Protein AF-A0A7Z1A3C2-F1 (afdb_monomer_lite)

Structure (mmCIF, N/CA/C/O backbone):
data_AF-A0A7Z1A3C2-F1
#
_entry.id   AF-A0A7Z1A3C2-F1
#
loop_
_atom_site.group_PDB
_atom_site.id
_atom_site.type_symbol
_atom_site.label_atom_id
_atom_site.label_alt_id
_atom_site.label_comp_id
_atom_site.label_asym_id
_atom_site.label_entity_id
_atom_site.label_seq_id
_atom_site.pdbx_PDB_ins_code
_atom_site.Cartn_x
_atom_site.Cartn_y
_atom_site.Cartn_z
_atom_site.occupancy
_atom_site.B_iso_or_equiv
_atom_site.auth_seq_id
_atom_site.auth_comp_id
_atom_site.auth_asym_id
_atom_site.auth_atom_id
_atom_site.pdbx_PDB_model_num
ATOM 1 N N . MET A 1 1 ? 10.700 -5.243 7.197 1.00 56.16 1 MET A N 1
ATOM 2 C CA . MET A 1 1 ? 11.178 -3.917 6.742 1.00 56.16 1 MET A CA 1
ATOM 3 C C . MET A 1 1 ? 10.040 -3.035 6.215 1.00 56.16 1 MET A C 1
ATOM 5 O O . MET A 1 1 ? 10.045 -1.879 6.585 1.00 56.16 1 MET A O 1
ATOM 9 N N . LEU A 1 2 ? 9.021 -3.537 5.490 1.00 57.31 2 LEU A N 1
ATOM 10 C CA . LEU A 1 2 ? 7.812 -2.742 5.148 1.00 57.31 2 LEU A CA 1
ATOM 11 C C . LEU A 1 2 ? 6.864 -2.489 6.338 1.00 57.31 2 LEU A C 1
ATOM 13 O O . LEU A 1 2 ? 6.354 -1.388 6.506 1.00 57.31 2 LEU A O 1
ATOM 17 N N . SER A 1 3 ? 6.674 -3.485 7.209 1.00 59.59 3 SER A N 1
ATOM 18 C CA . SER A 1 3 ? 5.815 -3.375 8.402 1.00 59.59 3 SER A CA 1
ATOM 19 C C . SER A 1 3 ? 6.269 -2.306 9.403 1.00 59.59 3 SER A C 1
ATOM 21 O O . SER A 1 3 ? 5.444 -1.733 10.104 1.00 59.59 3 SER A O 1
ATOM 23 N N . ALA A 1 4 ? 7.569 -2.000 9.454 1.00 63.47 4 ALA A N 1
ATOM 24 C CA . ALA A 1 4 ? 8.106 -0.947 10.316 1.00 63.47 4 ALA A CA 1
ATOM 25 C C . ALA A 1 4 ? 7.730 0.465 9.827 1.00 63.47 4 ALA A C 1
ATOM 27 O O . ALA A 1 4 ? 7.678 1.397 10.622 1.00 63.47 4 A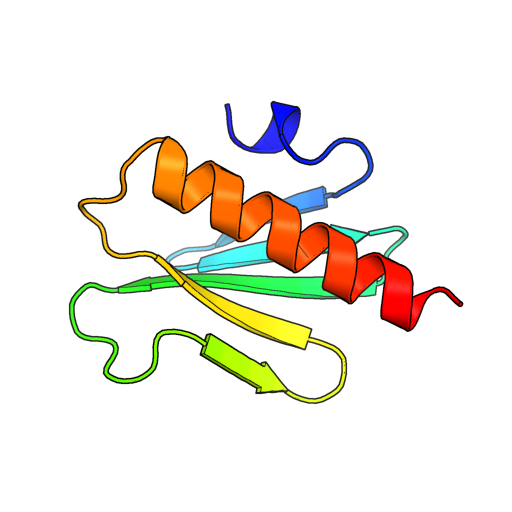LA A O 1
ATOM 28 N N . SER A 1 5 ? 7.455 0.621 8.529 1.00 68.88 5 SER A N 1
ATOM 29 C CA . SER A 1 5 ? 7.159 1.908 7.890 1.00 68.88 5 SER A CA 1
ATOM 30 C C . SER A 1 5 ? 5.669 2.278 7.930 1.00 68.88 5 SER A C 1
ATOM 32 O O . SER A 1 5 ? 5.320 3.441 7.732 1.00 68.88 5 SER A O 1
ATOM 34 N N . LEU A 1 6 ? 4.787 1.318 8.231 1.00 78.94 6 LEU A N 1
ATOM 35 C CA . LEU A 1 6 ? 3.341 1.517 8.382 1.00 78.94 6 LEU A CA 1
ATOM 36 C C . LEU A 1 6 ? 2.827 0.948 9.720 1.00 78.94 6 LEU A C 1
ATOM 38 O O . LEU A 1 6 ? 2.073 -0.026 9.734 1.00 78.94 6 LEU A O 1
ATOM 42 N N . PRO A 1 7 ? 3.201 1.538 10.871 1.00 84.56 7 PRO A N 1
ATOM 43 C CA . PRO A 1 7 ? 2.630 1.134 12.153 1.00 84.56 7 PRO A CA 1
ATOM 44 C C . PRO A 1 7 ? 1.109 1.341 12.164 1.00 84.56 7 PRO A C 1
ATOM 46 O O . PRO A 1 7 ? 0.620 2.385 11.731 1.00 84.56 7 PRO A O 1
ATOM 49 N N . GLY A 1 8 ? 0.376 0.352 12.680 1.00 88.94 8 GLY A N 1
ATOM 50 C CA . GLY A 1 8 ? -1.091 0.360 12.730 1.00 88.94 8 GLY A CA 1
ATOM 51 C C . GLY A 1 8 ? -1.782 -0.113 11.447 1.00 88.94 8 GLY A C 1
ATOM 52 O O . GLY A 1 8 ? -3.010 -0.091 11.393 1.00 88.94 8 GLY A O 1
ATOM 53 N N . PHE A 1 9 ? -1.017 -0.542 10.441 1.00 92.38 9 PHE A N 1
ATOM 54 C CA . PHE A 1 9 ? -1.540 -1.171 9.234 1.00 92.38 9 PHE A CA 1
ATOM 55 C C . PHE A 1 9 ? -1.230 -2.666 9.234 1.00 92.38 9 PHE A C 1
ATOM 57 O O . PHE A 1 9 ? -0.131 -3.089 9.600 1.00 92.38 9 PHE A O 1
ATOM 64 N N . ASP A 1 10 ? -2.181 -3.444 8.735 1.00 93.12 10 ASP A N 1
ATOM 65 C CA . ASP A 1 10 ? -1.994 -4.850 8.420 1.00 93.12 10 ASP A CA 1
ATOM 66 C C . ASP A 1 10 ? -1.541 -4.977 6.968 1.00 93.12 10 ASP A C 1
ATOM 68 O O . ASP A 1 10 ? -2.178 -4.450 6.054 1.00 93.12 10 ASP A O 1
ATOM 72 N N . ILE A 1 11 ? -0.433 -5.689 6.754 1.00 92.38 11 ILE A N 1
ATOM 73 C CA . ILE A 1 11 ? 0.123 -5.946 5.424 1.00 92.38 11 ILE A CA 1
ATOM 74 C C . ILE A 1 11 ? 0.057 -7.446 5.165 1.00 92.38 11 ILE A C 1
ATOM 76 O O . ILE A 1 11 ? 0.773 -8.225 5.795 1.00 92.38 11 ILE A O 1
ATOM 80 N N . VAL A 1 12 ? -0.778 -7.851 4.211 1.00 93.06 12 VAL A N 1
ATOM 81 C CA . VAL A 1 12 ? -0.954 -9.257 3.839 1.00 93.06 12 VAL A CA 1
ATOM 82 C C . VAL A 1 12 ? -0.376 -9.490 2.445 1.00 93.06 12 VAL A C 1
ATOM 84 O O . VAL A 1 12 ? -0.954 -9.020 1.459 1.00 93.06 12 VAL A O 1
ATOM 87 N N . PRO A 1 13 ? 0.739 -10.230 2.318 1.00 91.25 13 PRO A N 1
ATOM 88 C CA . PRO A 1 13 ? 1.261 -10.600 1.014 1.00 91.25 13 PRO A CA 1
ATOM 89 C C . PRO A 1 13 ? 0.346 -11.621 0.324 1.00 91.25 13 PRO A C 1
ATOM 91 O O . PRO A 1 13 ? -0.143 -12.573 0.938 1.00 91.25 13 PRO A O 1
ATOM 94 N N . LYS A 1 14 ? 0.136 -11.424 -0.975 1.00 90.69 14 LYS A N 1
ATOM 95 C CA . LYS A 1 14 ? -0.506 -12.350 -1.916 1.00 90.69 14 LYS A CA 1
ATOM 96 C C . LYS A 1 14 ? 0.458 -12.628 -3.071 1.00 90.69 14 LYS A C 1
ATOM 98 O O . LYS A 1 14 ? 1.530 -12.036 -3.148 1.00 90.69 14 LYS A O 1
ATOM 103 N N . SER A 1 15 ? 0.086 -13.534 -3.974 1.00 83.88 15 SER A N 1
ATOM 104 C CA . SER A 1 15 ? 0.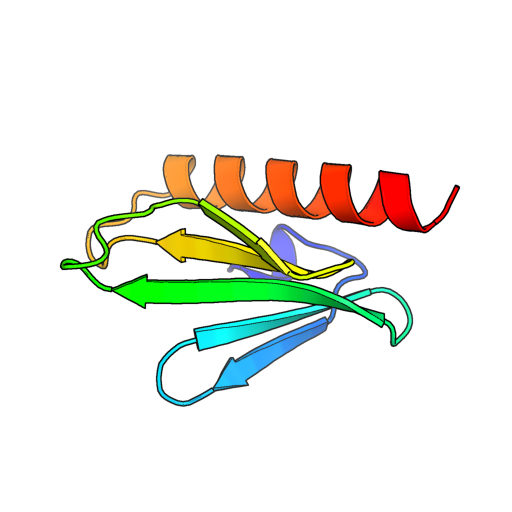984 -14.054 -5.017 1.00 83.88 15 SER A CA 1
ATOM 105 C C . SER A 1 15 ? 1.640 -12.980 -5.898 1.00 83.88 15 SER A C 1
ATOM 107 O O . SER A 1 15 ? 2.771 -13.175 -6.322 1.00 83.88 15 SER A O 1
ATOM 109 N N . ASN A 1 16 ? 0.965 -11.858 -6.166 1.00 84.12 16 ASN A N 1
ATOM 110 C CA . ASN A 1 16 ? 1.472 -10.775 -7.024 1.00 84.12 16 ASN A CA 1
ATOM 111 C C . ASN A 1 16 ? 1.197 -9.360 -6.481 1.00 84.12 16 ASN A C 1
ATOM 113 O O . ASN A 1 16 ? 1.383 -8.373 -7.194 1.00 84.12 16 ASN A O 1
ATOM 117 N N . HIS A 1 17 ? 0.712 -9.246 -5.244 1.00 90.62 17 HIS A N 1
ATOM 118 C CA . HIS A 1 17 ? 0.383 -7.960 -4.640 1.00 90.62 17 HIS A CA 1
ATOM 119 C C . HIS A 1 17 ? 0.403 -8.020 -3.112 1.00 90.62 17 HIS A C 1
ATOM 121 O O . HIS A 1 17 ? 0.347 -9.092 -2.512 1.00 90.62 17 HIS A O 1
ATOM 127 N N . LEU A 1 18 ? 0.452 -6.853 -2.481 1.00 92.81 18 LEU A N 1
ATOM 128 C CA . LEU A 1 18 ? 0.284 -6.666 -1.048 1.00 92.81 18 LEU A CA 1
ATOM 129 C C . LEU A 1 18 ? -1.076 -6.026 -0.799 1.00 92.81 18 LEU A C 1
ATOM 131 O O . LEU A 1 18 ? -1.396 -5.005 -1.407 1.00 92.81 18 LEU A O 1
ATOM 135 N N . LEU A 1 19 ? -1.862 -6.616 0.094 1.00 94.88 19 LEU A N 1
ATOM 136 C CA . LEU A 1 19 ? -3.068 -5.989 0.622 1.00 94.88 19 LEU A CA 1
ATOM 137 C C . LEU A 1 19 ? -2.692 -5.191 1.860 1.00 94.88 19 LEU A C 1
ATOM 139 O O . LEU A 1 19 ? -1.982 -5.707 2.726 1.00 94.88 19 LEU A O 1
ATOM 143 N N . ILE A 1 20 ? -3.162 -3.951 1.927 1.00 95.06 20 ILE A N 1
ATOM 144 C CA . ILE A 1 20 ? -2.902 -3.059 3.048 1.00 95.06 20 ILE A CA 1
ATOM 145 C C . ILE A 1 20 ? -4.228 -2.600 3.627 1.00 95.06 20 ILE A C 1
ATOM 147 O O . ILE A 1 20 ? -5.056 -1.996 2.937 1.00 95.06 20 ILE A O 1
ATOM 151 N N . SER A 1 21 ? -4.392 -2.883 4.913 1.00 95.38 21 SER A N 1
ATOM 152 C CA . SER A 1 21 ? -5.591 -2.570 5.674 1.00 95.38 21 SER A CA 1
ATOM 153 C C . SER A 1 21 ? -5.247 -1.772 6.924 1.00 95.38 21 SER A C 1
ATOM 155 O O . SER A 1 21 ? -4.145 -1.877 7.456 1.00 95.38 21 SER A O 1
ATOM 157 N N . ARG A 1 22 ? -6.201 -0.987 7.418 1.00 93.81 22 ARG A N 1
ATOM 158 C CA . ARG A 1 22 ? -6.107 -0.272 8.694 1.00 93.81 22 ARG A CA 1
ATOM 159 C C . ARG A 1 22 ? -7.448 -0.376 9.407 1.00 93.81 22 ARG A C 1
ATOM 161 O O . ARG A 1 22 ? -8.481 -0.120 8.799 1.00 93.81 22 ARG A O 1
ATOM 168 N N . GLN A 1 23 ? -7.431 -0.780 10.680 1.00 91.75 23 GLN A N 1
ATOM 169 C CA . GLN A 1 23 ? -8.644 -0.986 11.492 1.00 91.75 23 GLN A CA 1
ATOM 170 C C . GLN A 1 23 ? -9.700 -1.890 10.814 1.00 91.75 23 GLN A C 1
ATOM 172 O O . GLN A 1 23 ? -10.898 -1.665 10.936 1.00 91.75 23 GLN A O 1
ATOM 177 N N . GLY A 1 24 ? -9.259 -2.912 10.071 1.00 90.44 24 GLY A N 1
ATOM 178 C CA . GLY A 1 24 ? -10.146 -3.840 9.358 1.00 90.44 24 GLY A CA 1
ATOM 179 C C . GLY A 1 24 ? -10.614 -3.376 7.973 1.00 90.44 24 GLY A C 1
ATOM 180 O O . GLY A 1 24 ? -11.113 -4.202 7.212 1.00 90.44 24 GLY A O 1
ATOM 181 N N . A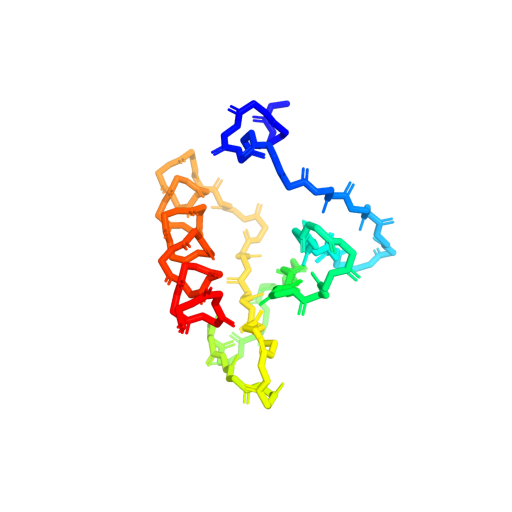SN A 1 25 ? -10.385 -2.114 7.598 1.00 92.44 25 ASN A N 1
ATOM 182 C CA . ASN A 1 25 ? -10.730 -1.590 6.277 1.00 92.44 25 ASN A CA 1
ATOM 183 C C . ASN A 1 25 ? -9.547 -1.715 5.321 1.00 92.44 25 ASN A C 1
ATOM 185 O O . ASN A 1 25 ? -8.429 -1.319 5.654 1.00 92.44 25 ASN A O 1
ATOM 189 N N . GLN A 1 26 ? -9.786 -2.247 4.125 1.00 95.62 26 GLN A N 1
ATOM 190 C CA . GLN A 1 26 ? -8.777 -2.271 3.075 1.00 95.62 26 GLN A CA 1
ATOM 191 C C . GLN A 1 26 ? -8.632 -0.870 2.479 1.00 95.62 26 GLN A C 1
ATOM 193 O O . GLN A 1 26 ? -9.602 -0.312 1.981 1.00 95.62 26 GLN A O 1
ATOM 198 N N . VAL A 1 27 ? -7.416 -0.328 2.511 1.00 96.38 27 VAL A N 1
ATOM 199 C CA . VAL A 1 27 ? -7.134 1.053 2.083 1.00 96.38 27 VAL A CA 1
ATOM 200 C C . VAL A 1 27 ? -6.201 1.112 0.883 1.00 96.38 27 VAL A C 1
ATOM 202 O O . VAL A 1 27 ? -6.248 2.073 0.119 1.00 96.38 27 VAL A O 1
ATOM 205 N N . ALA A 1 28 ? -5.367 0.086 0.672 1.00 96.44 28 ALA A N 1
ATOM 206 C CA . ALA A 1 28 ? -4.504 0.037 -0.498 1.00 96.44 28 ALA A CA 1
ATOM 207 C C . ALA A 1 28 ? -4.178 -1.382 -0.984 1.00 96.44 28 ALA A C 1
ATOM 209 O O . ALA A 1 28 ? -4.233 -2.363 -0.239 1.00 96.44 28 ALA A O 1
ATOM 210 N N . ILE A 1 29 ? -3.802 -1.471 -2.259 1.00 95.19 29 ILE A N 1
ATOM 211 C CA . ILE A 1 29 ? -3.199 -2.646 -2.889 1.00 95.19 29 ILE A CA 1
ATOM 212 C C . ILE A 1 29 ? -1.904 -2.203 -3.557 1.00 95.19 29 ILE A C 1
ATOM 214 O O . ILE A 1 29 ? -1.923 -1.287 -4.374 1.00 95.19 29 ILE A O 1
ATOM 218 N N . ILE A 1 30 ? -0.795 -2.880 -3.265 1.00 93.62 30 ILE A N 1
ATOM 219 C CA . ILE A 1 30 ? 0.476 -2.663 -3.964 1.00 93.62 30 ILE A CA 1
ATOM 220 C C . ILE A 1 30 ? 0.722 -3.835 -4.898 1.00 93.62 30 ILE A C 1
ATOM 222 O O . ILE A 1 30 ? 0.910 -4.955 -4.441 1.00 93.62 30 ILE A O 1
ATOM 226 N N . THR A 1 31 ? 0.754 -3.582 -6.195 1.00 91.94 31 THR A N 1
ATOM 227 C CA . THR A 1 31 ? 1.194 -4.547 -7.209 1.00 91.94 31 THR A CA 1
ATOM 228 C C . THR A 1 31 ? 2.690 -4.396 -7.467 1.00 91.94 31 THR A C 1
ATOM 230 O O . THR A 1 31 ? 3.228 -3.297 -7.340 1.00 91.94 31 THR A O 1
ATOM 233 N N . LEU A 1 32 ? 3.366 -5.503 -7.775 1.00 87.94 32 LEU A N 1
ATOM 234 C CA . LEU A 1 32 ? 4.770 -5.516 -8.189 1.00 87.94 32 LEU A CA 1
ATOM 235 C C . LEU A 1 32 ? 4.835 -5.896 -9.670 1.00 87.94 32 LEU A C 1
ATOM 237 O O . LEU A 1 32 ? 4.893 -7.082 -9.994 1.00 87.94 32 LEU A O 1
ATOM 241 N N . ASP A 1 33 ? 4.765 -4.905 -10.556 1.00 85.38 33 ASP A N 1
ATOM 242 C CA . ASP A 1 33 ? 4.731 -5.114 -12.005 1.00 85.38 33 ASP A CA 1
ATOM 243 C C . ASP A 1 33 ? 5.611 -4.092 -12.747 1.00 85.38 33 ASP A C 1
ATOM 245 O O . ASP A 1 33 ? 5.488 -2.877 -12.589 1.00 85.38 33 ASP A O 1
ATOM 249 N N . ASP A 1 34 ? 6.514 -4.585 -13.592 1.00 82.50 34 ASP A N 1
ATOM 250 C CA . ASP A 1 34 ? 7.401 -3.751 -14.409 1.00 82.50 34 ASP A CA 1
ATOM 251 C C . ASP A 1 34 ? 6.738 -3.215 -15.677 1.00 82.50 34 ASP A C 1
ATOM 253 O O . ASP A 1 34 ? 7.266 -2.294 -16.297 1.00 82.50 34 ASP A O 1
ATOM 257 N N . GLN A 1 35 ? 5.611 -3.806 -16.073 1.00 82.00 35 GLN A N 1
ATOM 258 C CA . GLN A 1 35 ? 4.890 -3.504 -17.308 1.00 82.00 35 GLN A CA 1
ATOM 259 C C . GLN A 1 35 ? 3.645 -2.644 -17.069 1.00 82.00 35 GLN A C 1
ATOM 261 O O . GLN A 1 35 ? 2.947 -2.288 -18.021 1.00 82.00 35 GLN A O 1
ATOM 266 N N . ALA A 1 36 ? 3.345 -2.297 -15.816 1.00 77.19 36 ALA A N 1
ATOM 267 C CA . ALA A 1 36 ? 2.171 -1.499 -15.508 1.00 77.19 36 ALA A CA 1
ATOM 268 C C . ALA A 1 36 ? 2.295 -0.088 -16.103 1.00 77.19 36 ALA A C 1
ATOM 270 O O . ALA A 1 36 ? 3.129 0.723 -15.702 1.00 77.19 36 ALA A O 1
ATOM 271 N N . VAL A 1 37 ? 1.400 0.209 -17.044 1.00 68.19 37 VAL A N 1
ATOM 272 C CA . VAL A 1 37 ? 1.296 1.510 -17.724 1.00 68.19 37 VAL A CA 1
ATOM 273 C C . VAL A 1 37 ? 0.757 2.598 -16.785 1.00 68.19 37 VAL A C 1
ATOM 275 O O . VAL A 1 37 ? 1.035 3.779 -16.971 1.00 68.19 37 VAL A O 1
ATOM 278 N N . MET A 1 38 ? 0.001 2.207 -15.754 1.00 68.38 38 MET A N 1
ATOM 279 C CA . MET A 1 38 ? -0.544 3.109 -14.739 1.00 68.38 38 MET A CA 1
ATOM 280 C C . MET A 1 38 ? 0.084 2.816 -13.378 1.00 68.38 38 MET A C 1
ATOM 282 O O . MET A 1 38 ? -0.129 1.746 -12.811 1.00 68.38 38 MET A O 1
ATOM 286 N N . ALA A 1 39 ? 0.837 3.785 -12.855 1.00 76.19 39 ALA A N 1
ATOM 287 C CA . ALA A 1 39 ? 1.506 3.680 -11.558 1.00 76.19 39 ALA A CA 1
ATOM 288 C C . ALA A 1 39 ? 0.532 3.756 -10.368 1.00 76.19 39 ALA A C 1
ATOM 290 O O . ALA A 1 39 ? 0.833 3.256 -9.287 1.00 76.19 39 ALA A O 1
ATOM 291 N N . GLU A 1 40 ? -0.634 4.372 -10.565 1.00 89.75 40 GLU A N 1
ATOM 292 C CA . GLU A 1 40 ? -1.605 4.638 -9.512 1.00 89.75 40 GLU A CA 1
ATOM 293 C C . GLU A 1 40 ? -3.018 4.747 -10.071 1.00 89.75 40 GLU A C 1
ATOM 295 O O . GLU A 1 40 ? -3.241 5.343 -11.127 1.00 89.75 40 GLU A O 1
ATOM 300 N N . ARG A 1 41 ? -3.976 4.174 -9.346 1.00 91.31 41 ARG A N 1
ATOM 301 C CA . ARG A 1 41 ? -5.408 4.300 -9.619 1.00 91.31 41 ARG A CA 1
ATOM 302 C C . ARG A 1 41 ? -6.202 4.145 -8.327 1.00 91.31 41 ARG A C 1
ATOM 304 O O . ARG A 1 41 ? -5.761 3.465 -7.407 1.00 91.31 41 ARG A O 1
ATOM 311 N N . GLN A 1 42 ? -7.404 4.700 -8.292 1.00 91.88 42 GLN A N 1
ATOM 312 C CA . GLN A 1 42 ? -8.318 4.566 -7.161 1.00 91.88 42 GLN A CA 1
ATOM 313 C C . GLN A 1 42 ? -9.534 3.721 -7.558 1.00 91.88 42 GLN A C 1
ATOM 315 O O . GLN A 1 42 ? -10.099 3.909 -8.636 1.00 91.88 42 GLN A O 1
ATOM 320 N N . LEU A 1 43 ? -9.918 2.774 -6.701 1.00 90.12 43 LEU A N 1
ATOM 321 C CA . LEU A 1 43 ? -11.106 1.934 -6.854 1.00 90.12 43 LEU A CA 1
ATOM 322 C C . LEU A 1 43 ? -11.980 2.084 -5.605 1.00 90.12 43 LEU A C 1
ATOM 324 O O . LEU A 1 43 ? -11.776 1.387 -4.612 1.00 90.12 43 LEU A O 1
ATOM 328 N N . GLY A 1 44 ? -12.932 3.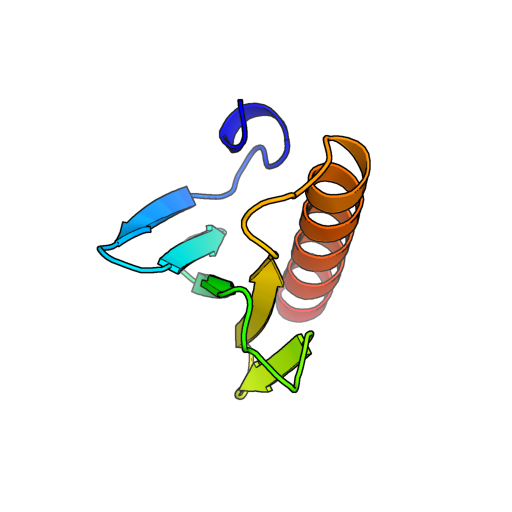019 -5.654 1.00 91.69 44 GLY A N 1
ATOM 329 C CA . GLY A 1 44 ? -13.683 3.431 -4.465 1.00 91.69 44 GLY A CA 1
ATOM 330 C C . GLY A 1 44 ? -12.730 3.965 -3.395 1.00 91.69 44 GLY A C 1
ATOM 331 O O . GLY A 1 44 ? -11.927 4.856 -3.669 1.00 91.69 44 GLY A O 1
ATOM 332 N N . ASP A 1 45 ? -12.757 3.351 -2.217 1.00 92.94 45 ASP A N 1
ATOM 333 C CA . ASP A 1 45 ? -11.903 3.721 -1.083 1.00 92.94 45 ASP A CA 1
ATOM 334 C C . ASP A 1 45 ? -10.539 3.009 -1.099 1.00 92.94 45 ASP A C 1
ATOM 336 O O . ASP A 1 45 ? -9.726 3.174 -0.196 1.00 92.94 45 ASP A O 1
ATOM 340 N N . VAL A 1 46 ? -10.241 2.212 -2.130 1.00 95.56 46 VAL A N 1
ATOM 341 C CA . VAL A 1 46 ? -8.985 1.458 -2.215 1.00 95.56 46 VAL A CA 1
ATOM 342 C C . VAL A 1 46 ? -8.027 2.116 -3.200 1.00 95.56 46 VAL A C 1
ATOM 344 O O . VAL A 1 46 ? -8.308 2.216 -4.397 1.00 95.56 46 VAL A O 1
ATOM 347 N N . LEU A 1 47 ? -6.846 2.495 -2.713 1.00 95.62 47 LEU A N 1
ATOM 348 C CA . LEU A 1 47 ? -5.760 3.004 -3.541 1.00 95.62 47 LEU A CA 1
ATOM 349 C C . LEU A 1 47 ? -4.930 1.850 -4.116 1.00 95.62 47 LEU A C 1
ATOM 351 O O . LEU A 1 47 ? -4.334 1.062 -3.387 1.00 95.62 47 LEU A O 1
ATOM 355 N N . ILE A 1 48 ? -4.864 1.735 -5.435 1.00 94.38 48 ILE A N 1
ATOM 356 C CA . ILE A 1 48 ? -4.080 0.704 -6.112 1.00 94.38 48 ILE A CA 1
ATOM 357 C C . ILE A 1 48 ? -2.814 1.351 -6.660 1.00 94.38 48 ILE A C 1
ATOM 359 O O . ILE A 1 48 ? -2.870 2.237 -7.512 1.00 94.38 48 ILE A O 1
ATOM 363 N N . LEU A 1 49 ? -1.675 0.879 -6.172 1.00 94.31 49 LEU A N 1
ATOM 364 C CA . LEU A 1 49 ? -0.349 1.389 -6.483 1.00 94.31 49 LEU A CA 1
ATOM 365 C C . LEU A 1 49 ? 0.455 0.297 -7.172 1.00 94.31 49 LEU A C 1
ATOM 367 O O . LEU A 1 49 ? 0.363 -0.882 -6.820 1.00 94.31 49 LEU A O 1
ATOM 371 N N . ASN A 1 50 ? 1.262 0.686 -8.146 1.00 92.06 50 ASN A N 1
ATOM 372 C CA . ASN A 1 50 ? 2.249 -0.196 -8.732 1.00 92.06 50 ASN A CA 1
ATOM 373 C C . ASN A 1 50 ? 3.654 0.207 -8.294 1.00 92.06 50 ASN A C 1
ATOM 375 O O . ASN A 1 50 ? 4.050 1.369 -8.391 1.00 92.06 50 ASN A O 1
ATOM 379 N N . LEU A 1 51 ? 4.415 -0.784 -7.847 1.00 88.25 51 LEU A N 1
ATOM 380 C CA . LEU A 1 51 ? 5.813 -0.657 -7.492 1.00 88.25 51 LEU A CA 1
ATOM 381 C C . LEU A 1 51 ? 6.641 -1.489 -8.475 1.00 88.25 51 LEU A C 1
ATOM 383 O O . LEU A 1 51 ? 6.508 -2.705 -8.536 1.00 88.25 51 LEU A O 1
ATOM 387 N N . ASN A 1 52 ? 7.513 -0.837 -9.241 1.00 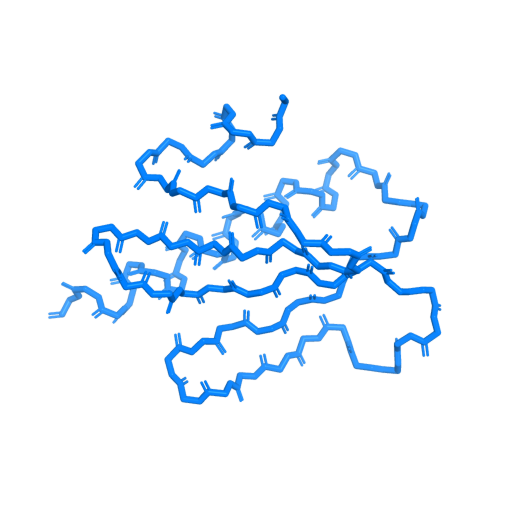84.81 52 ASN A N 1
ATOM 388 C CA . ASN A 1 52 ? 8.439 -1.535 -10.135 1.00 84.81 52 ASN A CA 1
ATOM 389 C C . ASN A 1 52 ? 9.350 -2.491 -9.337 1.00 84.81 52 ASN A C 1
ATOM 391 O O . ASN A 1 52 ? 9.744 -2.155 -8.223 1.00 84.81 52 ASN A O 1
ATOM 395 N N . THR A 1 53 ? 9.743 -3.638 -9.900 1.00 83.19 53 THR A N 1
ATOM 396 C CA . THR A 1 53 ? 10.605 -4.628 -9.220 1.00 83.19 53 THR A CA 1
ATOM 397 C C . THR A 1 53 ? 11.998 -4.088 -8.876 1.00 83.19 53 THR A C 1
ATOM 399 O O . THR A 1 53 ? 12.634 -4.569 -7.940 1.00 83.19 53 THR A O 1
ATOM 402 N N . ARG A 1 54 ? 12.453 -3.036 -9.565 1.00 86.62 54 ARG A N 1
ATOM 403 C CA . ARG A 1 54 ? 13.672 -2.261 -9.278 1.00 86.62 54 ARG A CA 1
ATOM 404 C C . ARG A 1 54 ? 13.394 -1.084 -8.339 1.00 86.62 54 ARG A C 1
ATOM 406 O O . ARG A 1 54 ? 13.898 0.020 -8.547 1.00 86.62 54 ARG A O 1
ATOM 413 N N . PHE A 1 55 ? 12.561 -1.294 -7.324 1.00 85.56 55 PHE A N 1
ATOM 414 C CA . PHE A 1 55 ? 12.221 -0.247 -6.370 1.00 85.56 55 PHE A CA 1
ATOM 415 C C . PHE A 1 55 ? 13.412 0.144 -5.495 1.00 85.56 55 PHE A C 1
ATOM 417 O O . PHE A 1 55 ? 14.221 -0.685 -5.078 1.00 85.56 55 PHE A O 1
ATOM 424 N N . THR A 1 56 ? 13.485 1.431 -5.168 1.00 88.81 56 THR A N 1
ATOM 425 C CA . THR A 1 56 ? 14.445 1.959 -4.197 1.00 88.81 56 THR A CA 1
ATOM 426 C C . THR A 1 56 ? 13.785 2.130 -2.826 1.00 88.81 56 THR A C 1
ATOM 428 O O . THR A 1 56 ? 12.555 2.220 -2.737 1.00 88.81 56 THR A O 1
ATOM 431 N N . PRO A 1 57 ? 14.568 2.241 -1.737 1.00 87.56 57 PRO A N 1
ATOM 432 C CA . PRO A 1 57 ? 14.024 2.581 -0.423 1.00 87.56 57 PRO A CA 1
ATOM 433 C C . PRO A 1 57 ? 13.213 3.886 -0.416 1.00 87.56 57 PRO A C 1
ATOM 435 O O . PRO A 1 57 ? 12.212 3.971 0.290 1.00 87.56 57 PRO A O 1
ATOM 438 N N . GLN A 1 58 ? 13.599 4.874 -1.235 1.00 87.75 58 GLN A N 1
ATOM 439 C CA . GLN A 1 58 ? 12.859 6.132 -1.362 1.00 87.75 58 GLN A CA 1
ATOM 440 C C . GLN A 1 58 ? 11.472 5.906 -1.970 1.00 87.75 58 GLN A C 1
ATOM 442 O O . GLN A 1 58 ? 10.485 6.357 -1.402 1.00 87.75 58 GLN A O 1
ATOM 447 N N . MET A 1 59 ? 11.381 5.134 -3.059 1.00 87.81 59 MET A N 1
ATOM 448 C CA . MET A 1 59 ? 10.095 4.806 -3.691 1.00 87.81 59 MET A CA 1
ATOM 449 C C . MET A 1 59 ? 9.157 4.091 -2.720 1.00 87.81 59 MET A C 1
ATOM 451 O O . MET A 1 59 ? 7.962 4.369 -2.688 1.00 87.81 59 MET A O 1
ATOM 455 N N . VAL A 1 60 ? 9.702 3.184 -1.905 1.00 87.88 60 VAL A N 1
ATOM 456 C CA . VAL A 1 60 ? 8.937 2.522 -0.846 1.00 87.88 60 VAL A CA 1
ATOM 457 C C . VAL A 1 60 ? 8.439 3.548 0.171 1.00 87.88 60 VAL A C 1
ATOM 459 O O . VAL A 1 60 ? 7.256 3.538 0.494 1.00 87.88 60 VAL A O 1
ATOM 462 N N . SER A 1 61 ? 9.302 4.449 0.645 1.00 88.12 61 SER A N 1
ATOM 463 C CA . SER A 1 61 ? 8.929 5.493 1.607 1.00 88.12 61 SER A CA 1
ATOM 464 C C . SER A 1 61 ? 7.815 6.405 1.082 1.00 88.12 61 SER A C 1
ATOM 466 O O . SER A 1 61 ? 6.830 6.628 1.786 1.00 88.12 61 SER A O 1
ATOM 468 N N . ASP A 1 62 ? 7.931 6.884 -0.157 1.00 89.88 62 ASP A N 1
ATOM 469 C CA . ASP A 1 62 ? 6.928 7.747 -0.794 1.00 89.88 62 ASP A CA 1
ATOM 470 C C . ASP A 1 62 ? 5.574 7.035 -0.899 1.00 89.88 62 ASP A C 1
ATOM 472 O O . ASP A 1 62 ? 4.520 7.608 -0.609 1.00 89.88 62 ASP A O 1
ATOM 476 N N . LEU A 1 63 ? 5.612 5.744 -1.237 1.00 90.81 63 LEU A N 1
ATOM 477 C CA . LEU A 1 63 ? 4.435 4.893 -1.312 1.00 90.81 63 LEU A CA 1
ATOM 478 C C . LEU A 1 63 ? 3.767 4.751 0.068 1.00 90.81 63 LEU A C 1
ATOM 480 O O . LEU A 1 63 ? 2.549 4.890 0.176 1.00 90.81 63 LEU A O 1
ATOM 484 N N . MET A 1 64 ? 4.541 4.546 1.141 1.00 90.38 64 MET A N 1
ATOM 485 C CA . MET A 1 64 ? 3.991 4.453 2.501 1.00 90.38 64 MET A CA 1
ATOM 486 C C . MET A 1 64 ? 3.348 5.774 2.957 1.00 90.38 64 MET A C 1
ATOM 488 O O . MET A 1 64 ? 2.282 5.753 3.575 1.00 90.38 64 MET A O 1
ATOM 492 N N . ILE A 1 65 ? 3.963 6.921 2.642 1.00 92.31 65 ILE A N 1
ATOM 493 C CA . ILE A 1 65 ? 3.409 8.252 2.953 1.00 92.31 65 ILE A CA 1
ATOM 494 C C . ILE A 1 65 ? 2.061 8.435 2.254 1.00 92.31 65 ILE A C 1
ATOM 496 O O . ILE A 1 65 ? 1.086 8.846 2.884 1.00 92.31 65 ILE A O 1
ATOM 500 N N . LYS A 1 66 ? 1.989 8.071 0.970 1.00 93.12 66 LYS A N 1
ATOM 501 C CA . LYS A 1 66 ? 0.761 8.153 0.178 1.00 93.12 66 LYS A CA 1
ATOM 502 C C . LYS A 1 66 ? -0.355 7.263 0.737 1.00 93.12 66 LYS A C 1
ATOM 504 O O . LYS A 1 66 ? -1.479 7.734 0.886 1.00 93.12 66 LYS A O 1
ATOM 509 N N . ILE A 1 67 ? -0.049 6.019 1.108 1.00 93.62 67 ILE A N 1
ATOM 510 C CA . ILE A 1 67 ? -1.030 5.117 1.737 1.00 93.62 67 ILE A CA 1
ATOM 511 C C . ILE A 1 67 ? -1.557 5.700 3.045 1.00 93.62 67 ILE A C 1
ATOM 513 O O . ILE A 1 67 ? -2.756 5.628 3.304 1.00 93.62 67 ILE A O 1
ATOM 517 N N . ARG A 1 68 ? -0.675 6.268 3.875 1.00 93.12 68 ARG A N 1
ATOM 518 C CA . ARG A 1 68 ? -1.080 6.870 5.146 1.00 93.12 68 ARG A CA 1
ATOM 519 C C . ARG A 1 68 ? -2.031 8.041 4.928 1.00 93.12 68 ARG A C 1
ATOM 521 O O . ARG A 1 68 ? -3.101 8.038 5.519 1.00 93.12 68 ARG A O 1
ATOM 528 N N . ALA A 1 69 ? -1.670 8.973 4.048 1.00 93.62 69 ALA A N 1
ATOM 529 C CA . ALA A 1 69 ? -2.504 10.131 3.743 1.00 93.62 69 ALA A CA 1
ATOM 530 C C . ALA A 1 69 ? -3.889 9.722 3.214 1.00 93.62 69 ALA A C 1
ATOM 53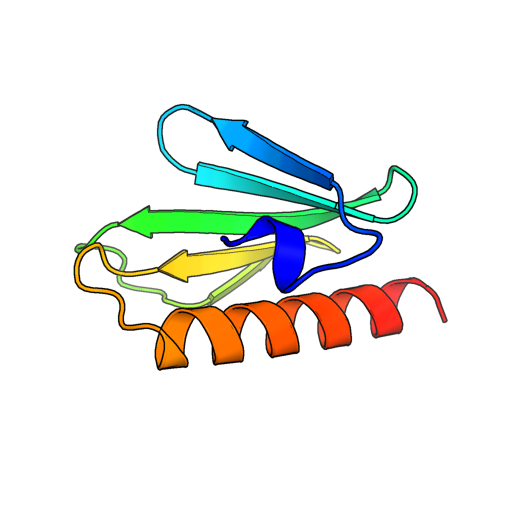2 O O . ALA A 1 69 ? -4.895 10.267 3.654 1.00 93.62 69 ALA A O 1
ATOM 533 N N . HIS A 1 70 ? -3.945 8.724 2.325 1.00 94.62 70 HIS A N 1
ATOM 534 C CA . HIS A 1 70 ? -5.208 8.172 1.826 1.00 94.62 70 HIS A CA 1
ATOM 535 C C . HIS A 1 70 ? -6.041 7.535 2.944 1.00 94.62 70 HIS A C 1
ATOM 537 O O . HIS A 1 70 ? -7.234 7.781 3.056 1.00 94.62 70 HIS A O 1
ATOM 543 N N . ALA A 1 71 ? -5.410 6.740 3.810 1.00 93.38 71 ALA A N 1
ATOM 544 C CA . ALA A 1 71 ? -6.104 6.099 4.921 1.00 93.38 71 ALA A CA 1
ATOM 545 C C . ALA A 1 71 ? -6.612 7.100 5.969 1.00 93.38 71 ALA A C 1
ATOM 547 O O . ALA A 1 71 ? -7.646 6.841 6.571 1.00 93.38 71 ALA A O 1
ATOM 548 N N . ASP A 1 72 ? -5.894 8.200 6.209 1.00 92.81 72 ASP A N 1
ATOM 549 C CA . ASP A 1 72 ? -6.344 9.270 7.107 1.00 92.81 72 ASP A CA 1
ATOM 550 C C . ASP A 1 72 ? -7.601 9.961 6.536 1.00 92.81 72 ASP A C 1
ATOM 552 O O . ASP A 1 72 ? -8.575 10.123 7.257 1.00 92.81 72 ASP A O 1
ATOM 556 N N . GLN A 1 73 ? -7.648 10.233 5.224 1.00 91.25 73 GLN A N 1
ATOM 557 C CA . GLN A 1 73 ? -8.816 10.845 4.559 1.00 91.25 73 GLN A CA 1
ATOM 558 C C . GLN A 1 73 ? -10.100 10.006 4.614 1.00 91.25 73 GLN A C 1
ATOM 560 O O . GLN A 1 73 ? -11.190 10.559 4.522 1.00 91.25 73 GLN A O 1
ATOM 565 N N . LEU A 1 74 ? -9.988 8.680 4.709 1.00 87.88 74 LEU A N 1
ATOM 566 C CA . LEU A 1 74 ? -11.143 7.777 4.795 1.00 87.88 74 LEU A CA 1
ATOM 567 C C . LEU A 1 74 ? -11.695 7.625 6.216 1.00 87.88 74 LEU A C 1
ATOM 569 O O . LEU A 1 74 ? -12.745 7.011 6.398 1.00 87.88 74 LEU A O 1
ATOM 573 N N . MET A 1 75 ? -10.936 8.067 7.218 1.00 81.31 75 MET A N 1
ATOM 574 C CA . MET A 1 75 ? -11.241 7.871 8.638 1.00 81.31 75 MET A CA 1
ATOM 575 C C . MET A 1 75 ? -11.671 9.163 9.344 1.00 81.31 75 MET A C 1
ATOM 577 O O . MET A 1 75 ? -12.030 9.095 10.521 1.00 81.31 75 MET A O 1
ATOM 581 N N . ASP A 1 76 ? -11.641 10.289 8.631 1.00 68.69 76 ASP A N 1
ATOM 582 C CA . ASP A 1 76 ? -12.248 11.570 9.014 1.00 68.69 76 ASP A CA 1
ATOM 583 C C . ASP A 1 76 ? -13.740 11.613 8.630 1.00 68.69 76 ASP A C 1
ATOM 585 O O . ASP A 1 76 ? -14.539 12.160 9.429 1.00 68.69 76 ASP A O 1
#

Foldseek 3Di:
DLCVLAPQWDWDDDPFWIFIGHPPHTQEIEGADQPDPDQWDDDPNYIYGYDYPPHDPVNSNVVSVVSVVSVVVVVD

Organism: Moraxella catarrhalis (NCBI:txid480)

pLDDT: mean 87.31, std 9.31, range [56.16, 96.44]

Secondary structure (DSSP, 8-state):
--TTTSTTEEEEE-SSEEEEEETTEEEEEEE--SS-S-SEEEETTEEEEE--TT--HHHHHHHHHHHHHHHHHTT-

Radius of gyration: 11.68 Å; chains: 1; bounding box: 28×26×30 Å

Sequence (76 aa):
MLSASLPGFDIVPKSNHLLISRQGNQVAIITLDDQAVMAERQLGDVLILNLNTRFTPQMVSDLMIKIRAHADQLMD